Protein AF-A0A2V5PJY1-F1 (afdb_monomer_lite)

pLDDT: mean 72.83, std 14.77, range [37.12, 92.88]

Structure (mmCIF, N/CA/C/O backbone):
data_AF-A0A2V5PJY1-F1
#
_entry.id   AF-A0A2V5PJY1-F1
#
loop_
_atom_site.group_PDB
_atom_site.id
_atom_site.type_symbol
_atom_site.label_atom_id
_atom_site.label_alt_id
_atom_site.label_comp_id
_atom_site.label_asym_id
_atom_site.label_entity_id
_atom_site.label_seq_id
_atom_site.pdbx_PDB_ins_code
_atom_site.Cartn_x
_atom_site.Cartn_y
_atom_site.Cartn_z
_atom_site.occupancy
_atom_site.B_iso_or_equiv
_atom_site.auth_seq_id
_atom_site.auth_comp_id
_atom_site.auth_asym_id
_atom_site.auth_atom_id
_atom_site.pdbx_PDB_model_num
ATOM 1 N N . MET A 1 1 ? 48.247 26.926 -15.834 1.00 37.12 1 MET A N 1
ATOM 2 C CA . MET A 1 1 ? 47.591 26.635 -17.126 1.00 37.12 1 MET A CA 1
ATOM 3 C C . MET A 1 1 ? 48.607 25.922 -17.999 1.00 37.12 1 MET A C 1
ATOM 5 O O . MET A 1 1 ? 49.574 26.550 -18.402 1.00 37.12 1 MET A O 1
ATOM 9 N N . MET A 1 2 ? 48.457 24.608 -18.174 1.00 41.41 2 MET A N 1
ATOM 10 C CA . MET A 1 2 ? 49.294 23.797 -19.062 1.00 41.41 2 MET A CA 1
ATOM 11 C C . MET A 1 2 ? 48.543 23.651 -20.384 1.00 41.41 2 MET A C 1
ATOM 13 O O . MET A 1 2 ? 47.431 23.135 -20.383 1.00 41.41 2 MET A O 1
ATOM 17 N N . ALA A 1 3 ? 49.100 24.181 -21.470 1.00 47.19 3 ALA A N 1
ATOM 18 C CA . ALA A 1 3 ? 48.563 23.984 -22.809 1.00 47.19 3 ALA A CA 1
ATOM 19 C C . ALA A 1 3 ? 49.211 22.729 -23.405 1.00 47.19 3 ALA A C 1
ATOM 21 O O . ALA A 1 3 ? 50.433 22.659 -23.532 1.00 47.19 3 ALA A O 1
ATOM 22 N N . GLU A 1 4 ? 48.372 21.742 -23.710 1.00 50.09 4 GLU A N 1
ATOM 23 C CA . GLU A 1 4 ? 48.711 20.512 -24.420 1.00 50.09 4 GLU A CA 1
ATOM 24 C C . GLU A 1 4 ? 49.409 20.830 -25.749 1.00 50.09 4 GLU A C 1
ATOM 26 O O . GLU A 1 4 ? 48.887 21.560 -26.594 1.00 50.09 4 GLU A O 1
ATOM 31 N N . SER A 1 5 ? 50.604 20.272 -25.945 1.00 50.94 5 SER A N 1
ATOM 32 C CA . SER A 1 5 ? 51.287 20.292 -27.233 1.00 50.94 5 SER A CA 1
ATOM 33 C C . SER A 1 5 ? 50.578 19.328 -28.185 1.00 50.94 5 SER A C 1
ATOM 35 O O . SER A 1 5 ? 50.791 18.116 -28.127 1.00 50.94 5 SER A O 1
ATOM 37 N N . ASN A 1 6 ? 49.732 19.871 -29.058 1.00 51.38 6 ASN A N 1
ATOM 38 C CA . ASN A 1 6 ? 49.179 19.154 -30.202 1.00 51.38 6 ASN A CA 1
ATOM 39 C C . ASN A 1 6 ? 50.352 18.715 -31.095 1.00 51.38 6 ASN A C 1
ATOM 41 O O . ASN A 1 6 ? 50.986 19.548 -31.744 1.00 51.38 6 ASN A O 1
ATOM 45 N N . GLY A 1 7 ? 50.685 17.423 -31.065 1.00 54.78 7 GLY A N 1
ATOM 46 C CA . GLY A 1 7 ? 51.778 16.843 -31.838 1.00 54.78 7 GLY A CA 1
ATOM 47 C C . GLY A 1 7 ? 51.503 16.968 -33.331 1.00 54.78 7 GLY A C 1
ATOM 48 O O . GLY A 1 7 ? 50.764 16.172 -33.903 1.00 54.78 7 GLY A O 1
ATOM 49 N N . TYR A 1 8 ? 52.097 17.984 -33.948 1.00 50.41 8 TYR A N 1
ATOM 50 C CA . TYR A 1 8 ? 52.240 18.089 -35.391 1.00 50.41 8 TYR A CA 1
ATOM 51 C C . TYR A 1 8 ? 53.115 16.912 -35.836 1.00 50.41 8 TYR A C 1
ATOM 53 O O . TYR A 1 8 ? 54.319 16.902 -35.579 1.00 50.41 8 TYR A O 1
ATOM 61 N N . PHE A 1 9 ? 52.499 15.874 -36.405 1.00 55.81 9 PHE A N 1
ATOM 62 C CA . PHE A 1 9 ? 53.237 14.784 -37.033 1.00 55.81 9 PHE A CA 1
ATOM 63 C C . PHE A 1 9 ? 53.973 15.374 -38.234 1.00 55.81 9 PHE A C 1
ATOM 65 O O . PHE A 1 9 ? 53.369 15.728 -39.241 1.00 55.81 9 PHE A O 1
ATOM 72 N N . ASP A 1 10 ? 55.279 15.559 -38.075 1.00 56.44 10 ASP A N 1
ATOM 73 C CA . ASP A 1 10 ? 56.154 16.013 -39.141 1.00 56.44 10 ASP A CA 1
ATOM 74 C C . ASP A 1 10 ? 56.328 14.856 -40.136 1.00 56.44 10 ASP A C 1
ATOM 76 O O . ASP A 1 10 ? 57.104 13.919 -39.911 1.00 56.44 10 ASP A O 1
ATOM 80 N N . ASP A 1 11 ? 55.569 14.913 -41.233 1.00 58.62 11 ASP A N 1
ATOM 81 C CA . ASP A 1 11 ? 55.583 13.949 -42.345 1.00 58.62 11 ASP A CA 1
ATOM 82 C C . ASP A 1 11 ? 56.995 13.734 -42.936 1.00 58.62 11 ASP A C 1
ATOM 84 O O . ASP A 1 11 ? 57.240 12.768 -43.659 1.00 58.62 11 ASP A O 1
ATOM 88 N N . GLN A 1 12 ? 57.958 14.597 -42.590 1.00 55.97 12 GLN A N 1
ATOM 89 C CA . GLN A 1 12 ? 59.370 14.508 -42.969 1.00 55.97 12 GLN A CA 1
ATOM 90 C C . GLN A 1 12 ? 60.112 13.302 -42.369 1.00 55.97 12 GLN A C 1
ATOM 92 O O . GLN A 1 12 ? 61.204 12.968 -42.832 1.00 55.97 12 GLN A O 1
ATOM 97 N N . THR A 1 13 ? 59.544 12.625 -41.364 1.00 55.62 13 THR A N 1
ATOM 98 C CA . THR A 1 13 ? 60.190 11.483 -40.687 1.00 55.62 13 THR A CA 1
ATOM 99 C C . THR A 1 13 ? 59.693 10.107 -41.138 1.00 55.62 13 THR A C 1
ATOM 101 O O . THR A 1 13 ? 60.291 9.095 -40.765 1.00 55.62 13 THR A O 1
ATOM 104 N N . LEU A 1 14 ? 58.664 10.024 -41.993 1.00 60.03 14 LEU A N 1
ATOM 105 C CA . LEU A 1 14 ? 58.198 8.753 -42.561 1.00 60.03 14 LEU A CA 1
ATOM 106 C C . LEU A 1 14 ? 59.110 8.307 -43.718 1.00 60.03 14 LEU A C 1
ATOM 108 O O . LEU A 1 14 ? 58.739 8.314 -44.892 1.00 60.03 14 LEU A O 1
ATOM 112 N N . GLN A 1 15 ? 60.333 7.886 -43.393 1.00 68.69 15 GLN A N 1
ATOM 113 C CA . GLN A 1 15 ? 61.186 7.188 -44.352 1.00 68.69 15 GLN A CA 1
ATOM 114 C C . GLN A 1 15 ? 60.684 5.757 -44.542 1.00 68.69 15 GLN A C 1
ATOM 116 O O . GLN A 1 15 ? 60.811 4.901 -43.666 1.00 68.69 15 GLN A O 1
ATOM 121 N N . ALA A 1 16 ? 60.106 5.493 -45.714 1.00 71.31 16 ALA A N 1
ATOM 122 C CA . ALA A 1 16 ? 59.728 4.146 -46.108 1.00 71.31 16 ALA A CA 1
ATOM 123 C C . ALA A 1 16 ? 60.973 3.230 -46.134 1.00 71.31 16 ALA A C 1
ATOM 125 O O . ALA A 1 16 ? 62.032 3.650 -46.614 1.00 71.31 16 ALA A O 1
ATOM 126 N N . PRO A 1 17 ? 60.863 1.971 -45.669 1.00 82.06 17 PRO A N 1
ATOM 127 C CA . PRO A 1 17 ? 61.960 1.013 -45.713 1.00 82.06 17 PRO A CA 1
ATOM 128 C C . PRO A 1 17 ? 62.550 0.903 -47.128 1.00 82.06 17 PRO A C 1
ATOM 130 O O . PRO A 1 17 ? 61.789 0.828 -48.099 1.00 82.06 17 PRO A O 1
ATOM 133 N N . PRO A 1 18 ? 63.884 0.836 -47.285 1.00 78.19 18 PRO A N 1
ATOM 134 C CA . PRO A 1 18 ? 64.531 0.895 -48.597 1.00 78.19 18 PRO A CA 1
ATOM 135 C C . PRO A 1 18 ? 64.092 -0.240 -49.534 1.00 78.19 18 PRO A C 1
ATOM 137 O O . PRO A 1 18 ? 63.975 -0.028 -50.739 1.00 78.19 18 PRO A O 1
ATOM 140 N N . GLY A 1 19 ? 63.763 -1.419 -48.991 1.00 79.62 19 GLY A N 1
ATOM 141 C CA . GLY A 1 19 ? 63.202 -2.532 -49.765 1.00 79.62 19 GLY A CA 1
ATOM 142 C C . GLY A 1 19 ? 61.796 -2.254 -50.308 1.00 79.62 19 GLY A C 1
ATOM 143 O O . GLY A 1 19 ? 61.473 -2.679 -51.412 1.00 79.62 19 GLY A O 1
ATOM 144 N N . LEU A 1 20 ? 60.984 -1.485 -49.580 1.00 76.06 20 LEU A N 1
ATOM 145 C CA . LEU A 1 20 ? 59.638 -1.090 -49.999 1.00 76.06 20 LEU A CA 1
ATOM 146 C C . LEU A 1 20 ? 59.715 -0.023 -51.098 1.00 76.06 20 LEU A C 1
ATOM 148 O O . LEU A 1 20 ? 59.010 -0.110 -52.097 1.00 76.06 20 LEU A O 1
ATOM 152 N N . VAL A 1 21 ? 60.650 0.923 -50.972 1.00 81.50 21 VAL A N 1
ATOM 153 C CA . VAL A 1 21 ? 60.940 1.914 -52.020 1.00 81.50 21 VAL A CA 1
ATOM 154 C C . VAL A 1 21 ? 61.470 1.241 -53.288 1.00 81.50 21 VAL A C 1
ATOM 156 O O . VAL A 1 21 ? 61.041 1.585 -54.386 1.00 81.50 21 VAL A O 1
ATOM 159 N N . ALA A 1 22 ? 62.379 0.273 -53.156 1.00 81.81 22 ALA A N 1
ATOM 160 C CA . ALA A 1 22 ? 62.902 -0.486 -54.290 1.00 81.81 22 ALA A CA 1
ATOM 161 C C . ALA A 1 22 ? 61.808 -1.325 -54.969 1.00 81.81 22 ALA A C 1
ATOM 163 O O . ALA A 1 22 ? 61.708 -1.310 -56.192 1.00 81.81 22 ALA A O 1
ATOM 164 N N . ALA A 1 23 ? 60.950 -1.988 -54.187 1.00 76.75 23 ALA A N 1
ATOM 165 C CA . ALA A 1 23 ? 59.824 -2.759 -54.704 1.00 76.75 23 ALA A CA 1
ATOM 166 C C . ALA A 1 23 ? 58.785 -1.872 -55.405 1.00 76.75 23 ALA A C 1
ATOM 168 O O . ALA A 1 23 ? 58.352 -2.206 -56.502 1.00 76.75 23 ALA A O 1
ATOM 169 N N . LEU A 1 24 ? 58.439 -0.713 -54.830 1.00 78.06 24 LEU A N 1
ATOM 170 C CA . LEU A 1 24 ? 57.543 0.263 -55.461 1.00 78.06 24 LEU A CA 1
ATOM 171 C C . LEU A 1 24 ? 58.125 0.818 -56.766 1.00 78.06 24 LEU A C 1
ATOM 173 O O . LEU A 1 24 ? 57.393 0.987 -57.734 1.00 78.06 24 LEU A O 1
ATOM 177 N N . LYS A 1 25 ? 59.437 1.076 -56.814 1.00 78.50 25 LYS A N 1
ATOM 178 C CA . LYS A 1 25 ? 60.129 1.517 -58.037 1.00 78.50 25 LYS A CA 1
ATOM 179 C C . LYS A 1 25 ? 60.222 0.424 -59.102 1.00 78.50 25 LYS A C 1
ATOM 181 O O . LYS A 1 25 ? 60.322 0.748 -60.279 1.00 78.50 25 LYS A O 1
ATOM 186 N N . ALA A 1 26 ? 60.218 -0.842 -58.691 1.00 79.19 26 ALA A N 1
ATOM 187 C CA . ALA A 1 26 ? 60.247 -1.998 -59.581 1.00 79.19 26 ALA A CA 1
ATOM 188 C C . ALA A 1 26 ? 58.852 -2.410 -60.086 1.00 79.19 26 ALA A C 1
ATOM 190 O O . ALA A 1 26 ? 58.757 -3.310 -60.921 1.00 79.19 26 ALA A O 1
ATOM 191 N N . LEU A 1 27 ? 57.774 -1.781 -59.599 1.00 75.12 27 LEU A N 1
ATOM 192 C CA . LEU A 1 27 ? 56.434 -2.040 -60.114 1.00 75.12 27 LEU A CA 1
ATOM 193 C C . LEU A 1 27 ? 56.328 -1.546 -61.563 1.00 75.12 27 LEU A C 1
ATOM 195 O O . LEU A 1 27 ? 56.751 -0.428 -61.862 1.00 75.12 27 LEU A O 1
ATOM 199 N N . PRO A 1 28 ? 55.724 -2.338 -62.463 1.00 68.00 28 PRO A N 1
ATOM 200 C CA . PRO A 1 28 ? 55.392 -1.868 -63.795 1.00 68.00 28 PRO A CA 1
ATOM 201 C C . PRO A 1 28 ? 54.466 -0.650 -63.691 1.00 68.00 28 PRO A C 1
ATOM 203 O O . PRO A 1 28 ? 53.308 -0.771 -63.298 1.00 68.00 28 PRO A O 1
ATOM 206 N N . THR A 1 29 ? 54.959 0.527 -64.077 1.00 64.94 29 THR A N 1
ATOM 207 C CA . THR A 1 29 ? 54.168 1.763 -64.245 1.00 64.94 29 THR A CA 1
ATOM 208 C C . THR A 1 29 ? 53.296 1.693 -65.502 1.00 64.94 29 THR A C 1
ATOM 210 O O . THR A 1 29 ? 53.052 2.701 -66.166 1.00 64.94 29 THR A O 1
ATOM 213 N N . ASP A 1 30 ? 52.866 0.497 -65.891 1.00 73.69 30 ASP A N 1
ATOM 214 C CA . ASP A 1 30 ? 51.977 0.346 -67.023 1.00 73.69 30 ASP A CA 1
ATOM 215 C C . ASP A 1 30 ? 50.591 0.756 -66.537 1.00 73.69 30 ASP A C 1
ATOM 217 O O . ASP A 1 30 ? 49.988 0.113 -65.671 1.00 73.69 30 ASP A O 1
ATOM 221 N N . ARG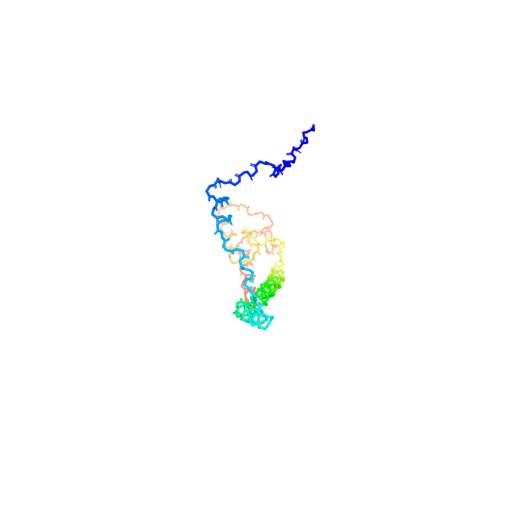 A 1 31 ? 50.123 1.917 -67.002 1.00 68.75 31 ARG A N 1
ATOM 222 C CA . ARG A 1 31 ? 48.791 2.407 -66.658 1.00 68.75 31 ARG A CA 1
ATOM 223 C C . ARG A 1 31 ? 47.801 1.509 -67.376 1.00 68.75 31 ARG A C 1
ATOM 225 O O . ARG A 1 31 ? 47.431 1.780 -68.514 1.00 68.75 31 ARG A O 1
ATOM 232 N N . VAL A 1 32 ? 47.397 0.434 -66.701 1.00 77.12 32 VAL A N 1
ATOM 233 C CA . VAL A 1 32 ? 46.349 -0.464 -67.175 1.00 77.12 32 VAL A CA 1
ATOM 234 C C . VAL A 1 32 ? 45.134 0.397 -67.486 1.00 77.12 32 VAL A C 1
ATOM 236 O O . VAL A 1 32 ? 44.546 1.016 -66.598 1.00 77.12 32 VAL A O 1
ATOM 239 N N . PHE A 1 33 ? 44.802 0.491 -68.770 1.00 82.00 33 PHE A N 1
ATOM 240 C CA . PHE A 1 33 ? 43.621 1.204 -69.211 1.00 82.00 33 PHE A CA 1
ATOM 241 C C . PHE A 1 33 ? 42.400 0.454 -68.686 1.00 82.00 33 PHE A C 1
ATOM 243 O O . PHE A 1 33 ? 42.119 -0.667 -69.112 1.00 82.00 33 PHE A O 1
ATOM 250 N N . ILE A 1 34 ? 41.691 1.068 -67.744 1.00 82.56 34 ILE A N 1
ATOM 251 C CA . ILE A 1 34 ? 40.421 0.561 -67.239 1.00 82.56 34 ILE A CA 1
ATOM 252 C C . ILE A 1 34 ? 39.320 1.243 -68.057 1.00 82.56 34 ILE A C 1
ATOM 254 O O . ILE A 1 34 ? 39.162 2.462 -67.956 1.00 82.56 34 ILE A O 1
ATOM 258 N N . PRO A 1 35 ? 38.557 0.502 -68.879 1.00 89.88 35 PRO A N 1
ATOM 259 C CA . PRO A 1 35 ? 37.426 1.072 -69.592 1.00 89.88 35 PRO A CA 1
ATOM 260 C C . PRO A 1 35 ? 36.387 1.613 -68.598 1.00 89.88 35 PRO A C 1
ATOM 262 O O . PRO A 1 35 ? 36.103 0.942 -67.601 1.00 89.88 35 PRO A O 1
ATOM 265 N N . PRO A 1 36 ? 35.740 2.758 -68.881 1.00 85.88 36 PRO A N 1
ATOM 266 C CA . PRO A 1 36 ? 34.736 3.343 -67.984 1.00 85.88 36 PRO A CA 1
ATOM 267 C C . PRO A 1 36 ? 33.556 2.393 -67.721 1.00 85.88 36 PRO A C 1
ATOM 269 O O . PRO A 1 36 ? 32.978 2.380 -66.639 1.00 85.88 36 PRO A O 1
ATOM 272 N N . THR A 1 37 ? 33.243 1.519 -68.681 1.00 91.00 37 THR A N 1
ATOM 273 C CA . THR A 1 37 ? 32.195 0.498 -68.553 1.00 91.00 37 THR A CA 1
ATOM 274 C C . THR A 1 37 ? 32.499 -0.549 -67.482 1.00 91.00 37 THR A C 1
ATOM 276 O O . THR A 1 37 ? 31.576 -1.059 -66.845 1.00 91.00 37 THR A O 1
ATOM 279 N N . LEU A 1 38 ? 33.779 -0.874 -67.270 1.00 89.00 38 LEU A N 1
ATOM 280 C CA . LEU A 1 38 ? 34.207 -1.819 -66.243 1.00 89.00 38 LEU A CA 1
ATOM 281 C C . LEU A 1 38 ? 34.073 -1.190 -64.853 1.00 89.00 38 LEU A C 1
ATOM 283 O O . LEU A 1 38 ? 33.563 -1.831 -63.937 1.00 89.00 38 LEU A O 1
ATOM 287 N N . ASP A 1 39 ? 34.468 0.074 -64.721 1.00 86.81 39 ASP A N 1
ATOM 288 C CA . ASP A 1 39 ? 34.374 0.822 -63.467 1.00 86.81 39 ASP A CA 1
ATOM 289 C C . ASP A 1 39 ? 32.913 0.962 -63.008 1.00 86.81 39 ASP A C 1
ATOM 291 O O . ASP A 1 39 ? 32.550 0.591 -61.890 1.00 86.81 39 ASP A O 1
ATOM 295 N N . GLU A 1 40 ? 32.014 1.338 -63.923 1.00 92.44 40 GLU A N 1
ATOM 296 C CA . GLU A 1 40 ? 30.576 1.367 -63.646 1.00 92.44 40 GLU A CA 1
ATOM 297 C C . GLU A 1 40 ? 30.007 -0.002 -63.247 1.00 92.44 40 GLU A C 1
ATOM 299 O O . GLU A 1 40 ? 29.087 -0.084 -62.422 1.00 92.44 40 GLU A O 1
ATOM 304 N N . ALA A 1 41 ? 30.506 -1.088 -63.846 1.00 92.88 41 ALA A N 1
ATOM 305 C CA . ALA A 1 41 ? 30.075 -2.440 -63.514 1.00 92.88 41 ALA A CA 1
ATOM 306 C C . ALA A 1 41 ? 30.509 -2.828 -62.093 1.00 92.88 41 ALA A C 1
ATOM 308 O O . ALA A 1 41 ? 29.706 -3.406 -61.350 1.00 92.88 41 ALA A O 1
ATOM 309 N N . VAL A 1 42 ? 31.729 -2.455 -61.693 1.00 92.12 42 VAL A N 1
ATOM 310 C CA . VAL A 1 42 ? 32.258 -2.654 -60.336 1.00 92.12 42 VAL A CA 1
ATOM 311 C C . VAL A 1 42 ? 31.460 -1.836 -59.325 1.00 92.12 42 VAL A C 1
ATOM 313 O O . VAL A 1 42 ? 30.990 -2.400 -58.335 1.00 92.12 42 VAL A O 1
ATOM 316 N N . LEU A 1 43 ? 31.204 -0.553 -59.598 1.00 92.19 43 LEU A N 1
ATOM 317 C CA . LEU A 1 43 ? 30.395 0.307 -58.728 1.00 92.19 43 LEU A CA 1
ATOM 318 C C . LEU A 1 43 ? 28.976 -0.247 -58.543 1.00 92.19 43 LEU A C 1
ATOM 320 O O . LEU A 1 43 ? 28.487 -0.366 -57.416 1.00 92.19 43 LEU A O 1
ATOM 324 N N . ARG A 1 44 ? 28.327 -0.685 -59.629 1.00 90.31 44 ARG A N 1
ATOM 325 C CA . ARG A 1 44 ? 26.997 -1.316 -59.568 1.00 90.31 44 ARG A CA 1
ATOM 326 C C . ARG A 1 44 ? 27.004 -2.648 -58.821 1.00 90.31 44 ARG A C 1
ATOM 328 O O . ARG A 1 44 ? 25.998 -3.001 -58.199 1.00 90.31 44 ARG A O 1
ATOM 335 N N . ALA A 1 45 ? 28.074 -3.432 -58.914 1.00 89.12 45 ALA A N 1
ATOM 336 C CA . ALA A 1 45 ? 28.211 -4.682 -58.168 1.00 89.12 45 ALA A CA 1
ATOM 337 C C . ALA A 1 45 ? 28.427 -4.416 -56.669 1.00 89.12 45 ALA A C 1
ATOM 339 O O . ALA A 1 45 ? 27.755 -5.027 -55.836 1.00 89.12 45 ALA A O 1
ATOM 340 N N . ALA A 1 46 ? 29.281 -3.447 -56.333 1.00 88.12 46 ALA A N 1
ATOM 341 C CA . ALA A 1 46 ? 29.539 -3.012 -54.965 1.00 88.12 46 ALA A CA 1
ATOM 342 C C . ALA A 1 46 ? 28.264 -2.472 -54.300 1.00 88.12 46 ALA A C 1
ATOM 344 O O . ALA A 1 46 ? 27.901 -2.908 -53.208 1.00 88.12 46 ALA A O 1
ATOM 345 N N . GLN A 1 47 ? 27.511 -1.611 -54.990 1.00 87.19 47 GLN A N 1
ATOM 346 C CA . GLN A 1 47 ? 26.263 -1.055 -54.466 1.00 87.19 47 GLN A CA 1
ATOM 347 C C . GLN A 1 47 ? 25.202 -2.139 -54.218 1.00 87.19 47 GLN A C 1
ATOM 349 O O . GLN A 1 47 ? 24.520 -2.121 -53.190 1.00 87.19 47 GLN A O 1
ATOM 354 N N . ARG A 1 48 ? 25.098 -3.139 -55.105 1.00 85.81 48 ARG A N 1
ATOM 355 C CA . ARG A 1 48 ? 24.230 -4.316 -54.907 1.00 85.81 48 ARG A CA 1
ATOM 356 C C . ARG A 1 48 ? 24.658 -5.175 -53.715 1.00 85.81 48 ARG A C 1
ATOM 358 O O . ARG A 1 48 ? 23.809 -5.753 -53.040 1.00 85.81 48 ARG A O 1
ATOM 365 N N . HIS A 1 49 ? 25.956 -5.264 -53.442 1.00 81.38 49 HIS A N 1
ATOM 366 C CA . HIS A 1 49 ? 26.465 -6.008 -52.293 1.00 81.38 49 HIS A CA 1
ATOM 367 C C . HIS A 1 49 ? 26.200 -5.274 -50.969 1.00 81.38 49 HIS A C 1
ATOM 369 O O . HIS A 1 49 ? 25.787 -5.891 -49.990 1.00 81.38 49 HIS A O 1
ATOM 375 N N . LEU A 1 50 ? 26.355 -3.947 -50.952 1.00 80.50 50 LEU A N 1
ATOM 376 C CA . LEU A 1 50 ? 26.100 -3.118 -49.770 1.00 80.50 50 LEU A CA 1
ATOM 377 C C . LEU A 1 50 ? 24.608 -3.034 -49.425 1.00 80.50 50 LEU A C 1
ATOM 379 O O . LEU A 1 50 ? 24.230 -3.133 -48.258 1.00 80.50 50 LEU A O 1
ATOM 383 N N . THR A 1 51 ? 23.742 -2.928 -50.433 1.00 73.94 51 THR A N 1
ATOM 384 C CA . THR A 1 51 ? 22.282 -2.878 -50.231 1.00 73.94 51 THR A CA 1
ATOM 385 C C . THR A 1 51 ? 21.709 -4.187 -49.687 1.00 73.94 51 THR A C 1
ATOM 387 O O . THR A 1 51 ? 20.779 -4.141 -48.888 1.00 73.94 51 THR A O 1
ATOM 390 N N . LYS A 1 52 ? 22.309 -5.349 -49.990 1.00 64.88 52 LYS A N 1
ATOM 391 C CA . LYS A 1 52 ? 21.924 -6.634 -49.368 1.00 64.88 52 LYS A CA 1
ATOM 392 C C . LYS A 1 52 ? 22.172 -6.693 -47.854 1.00 64.88 52 LYS A C 1
ATOM 394 O O . LYS A 1 52 ? 21.593 -7.550 -47.192 1.00 64.88 52 LYS A O 1
ATOM 399 N N . ARG A 1 53 ? 23.001 -5.801 -47.296 1.00 54.16 53 ARG A N 1
ATOM 400 C CA . ARG A 1 53 ? 23.325 -5.748 -45.858 1.00 54.16 53 ARG A CA 1
ATOM 401 C C . ARG A 1 53 ? 22.679 -4.569 -45.126 1.00 54.16 53 ARG A C 1
ATOM 403 O O . ARG A 1 53 ? 22.750 -4.505 -43.901 1.00 54.16 53 ARG A O 1
ATOM 410 N N . ALA A 1 54 ? 21.995 -3.680 -45.844 1.00 55.72 54 ALA A N 1
ATOM 411 C CA . ALA A 1 54 ? 21.154 -2.644 -45.256 1.00 55.72 54 ALA A CA 1
ATOM 412 C C . ALA A 1 54 ? 19.818 -3.255 -44.800 1.00 55.72 54 ALA A C 1
ATOM 414 O O . ALA A 1 54 ? 18.751 -2.980 -45.341 1.00 55.72 54 ALA A O 1
ATOM 415 N N . SER A 1 55 ? 19.874 -4.139 -43.804 1.00 58.44 55 SER A N 1
ATOM 416 C CA . SER A 1 55 ? 18.678 -4.576 -43.087 1.00 58.44 55 SER A CA 1
ATOM 417 C C . SER A 1 55 ? 17.975 -3.359 -42.462 1.00 58.44 55 SER A C 1
ATOM 419 O O . SER A 1 55 ? 18.668 -2.485 -41.929 1.00 58.44 55 SER A O 1
ATOM 421 N N . PRO A 1 56 ? 16.628 -3.297 -42.441 1.00 54.00 56 PRO A N 1
ATOM 422 C CA . PRO A 1 56 ? 15.848 -2.205 -41.850 1.00 54.00 56 PRO A CA 1
ATOM 423 C C . PRO A 1 56 ? 15.865 -2.258 -40.310 1.00 54.00 56 PRO A C 1
ATOM 425 O O . PRO A 1 56 ? 14.837 -2.137 -39.645 1.00 54.00 56 PRO A O 1
ATOM 428 N N . ALA A 1 57 ? 17.044 -2.443 -39.712 1.00 56.25 57 ALA A N 1
ATOM 429 C CA . ALA A 1 57 ? 17.227 -2.520 -38.267 1.00 56.25 57 ALA A CA 1
ATOM 430 C C . ALA A 1 57 ? 16.786 -1.220 -37.572 1.00 56.25 57 ALA A C 1
ATOM 432 O O . ALA A 1 57 ? 16.321 -1.248 -36.435 1.00 56.25 57 ALA A O 1
ATOM 433 N N . PHE A 1 58 ? 16.839 -0.085 -38.276 1.00 54.28 58 PHE A N 1
ATOM 434 C CA . PHE A 1 58 ? 16.475 1.217 -37.723 1.00 54.28 58 PHE A CA 1
ATOM 435 C C . PHE A 1 58 ? 14.982 1.346 -37.371 1.00 54.28 58 PHE A C 1
ATOM 437 O O . PHE A 1 58 ? 14.644 1.994 -36.381 1.00 54.28 58 PHE A O 1
ATOM 444 N N . ASN A 1 59 ? 14.081 0.676 -38.103 1.00 57.50 59 ASN A N 1
ATOM 445 C CA . ASN A 1 59 ? 12.647 0.707 -37.784 1.00 57.50 59 ASN A CA 1
ATOM 446 C C . ASN A 1 59 ? 12.262 -0.263 -36.660 1.00 57.50 59 ASN A C 1
ATOM 448 O O . ASN A 1 59 ? 11.328 0.013 -35.9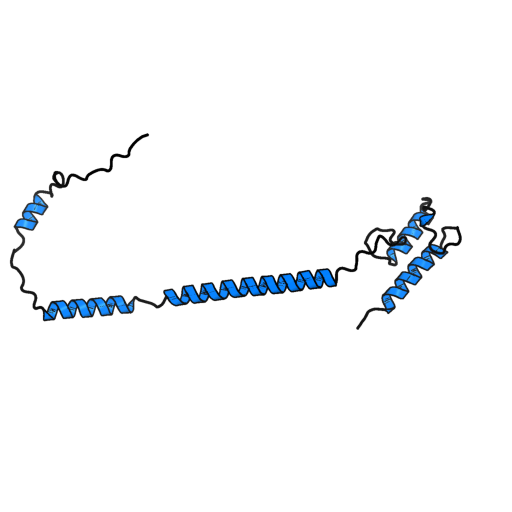10 1.00 57.50 59 ASN A O 1
ATOM 452 N N . TRP A 1 60 ? 12.993 -1.368 -36.487 1.00 56.44 60 TRP A N 1
ATOM 453 C CA . TRP A 1 60 ? 12.698 -2.342 -35.432 1.00 56.44 60 TRP A CA 1
ATOM 454 C C . TRP A 1 60 ? 13.097 -1.833 -34.041 1.00 56.44 60 TRP A C 1
ATOM 456 O O . TRP A 1 60 ? 12.366 -2.042 -33.072 1.00 56.44 60 TRP A O 1
ATOM 466 N N . PHE A 1 61 ? 14.197 -1.075 -33.946 1.00 58.34 61 PHE A N 1
ATOM 467 C CA . PHE A 1 61 ? 14.559 -0.371 -32.711 1.00 58.34 61 PHE A CA 1
ATOM 468 C C . PHE A 1 61 ? 13.545 0.722 -32.348 1.00 58.34 61 PHE A C 1
ATOM 470 O O . PHE A 1 61 ? 13.186 0.845 -31.180 1.00 58.34 61 PHE A O 1
ATOM 477 N N . ARG A 1 62 ? 13.009 1.460 -33.332 1.00 58.31 62 ARG A N 1
ATOM 478 C CA . ARG A 1 62 ? 11.962 2.472 -33.095 1.00 58.31 62 ARG A CA 1
ATOM 479 C C . ARG A 1 62 ? 10.617 1.859 -32.683 1.00 58.31 62 ARG A C 1
ATOM 481 O O . ARG A 1 62 ? 9.974 2.401 -31.788 1.00 58.31 62 ARG A O 1
ATOM 488 N N . LEU A 1 63 ? 10.229 0.708 -33.246 1.00 57.47 63 LEU A N 1
ATOM 489 C CA . LEU A 1 63 ? 9.030 -0.029 -32.811 1.00 57.47 63 LEU A CA 1
ATOM 490 C C . LEU A 1 63 ? 9.159 -0.566 -31.376 1.00 57.47 63 LEU A C 1
ATOM 492 O O . LEU A 1 63 ? 8.224 -0.446 -30.587 1.00 57.47 63 LEU A O 1
ATOM 496 N N . ARG A 1 64 ? 10.321 -1.131 -31.016 1.00 56.22 64 ARG A N 1
ATOM 497 C CA . ARG A 1 64 ? 10.586 -1.609 -29.646 1.00 56.22 64 ARG A CA 1
ATOM 498 C C . ARG A 1 64 ? 10.585 -0.471 -28.624 1.00 56.22 64 ARG A C 1
ATOM 500 O O . ARG A 1 64 ? 10.104 -0.663 -27.511 1.00 56.22 64 ARG A O 1
ATOM 507 N N . LEU A 1 65 ? 11.062 0.712 -29.013 1.00 58.09 65 LEU A N 1
ATOM 508 C CA . LEU A 1 65 ? 11.055 1.900 -28.159 1.00 58.09 65 LEU A CA 1
ATOM 509 C C . LEU A 1 65 ? 9.630 2.427 -27.897 1.00 58.09 65 LEU A C 1
ATOM 511 O O . LEU A 1 65 ? 9.334 2.846 -26.781 1.00 58.09 65 LEU A O 1
ATOM 515 N N . TRP A 1 66 ? 8.728 2.353 -28.883 1.00 54.62 66 TRP A N 1
ATOM 516 C CA . TRP A 1 66 ? 7.322 2.752 -28.712 1.00 54.62 66 TRP A CA 1
ATOM 517 C C . TRP A 1 66 ? 6.524 1.795 -27.814 1.00 54.62 66 TRP A C 1
ATOM 519 O O . TRP A 1 66 ? 5.767 2.256 -26.962 1.00 54.62 66 TRP A O 1
ATOM 529 N N . LEU A 1 67 ? 6.737 0.480 -27.934 1.00 55.16 67 LEU A N 1
ATOM 530 C CA . LEU A 1 67 ? 6.056 -0.513 -27.087 1.00 55.16 67 LEU A CA 1
ATOM 531 C C . LEU A 1 67 ? 6.455 -0.408 -25.603 1.00 55.16 67 LEU A C 1
ATOM 533 O O . LEU A 1 67 ? 5.622 -0.612 -24.720 1.00 55.16 67 LEU A O 1
ATOM 537 N N . ALA A 1 68 ? 7.712 -0.058 -25.313 1.00 56.34 68 ALA A N 1
ATOM 538 C CA . ALA A 1 68 ? 8.174 0.138 -23.939 1.00 56.34 68 ALA A CA 1
ATOM 539 C C . ALA A 1 68 ? 7.545 1.383 -23.283 1.00 56.34 68 ALA A C 1
ATOM 541 O O . ALA A 1 68 ? 7.172 1.345 -22.110 1.00 56.34 68 ALA A O 1
ATOM 542 N N . ALA A 1 69 ? 7.371 2.470 -24.043 1.00 55.69 69 ALA A N 1
ATOM 543 C CA . ALA A 1 69 ? 6.767 3.702 -23.540 1.00 55.69 69 ALA A CA 1
ATOM 544 C C . ALA A 1 69 ? 5.267 3.539 -23.230 1.00 55.69 69 ALA A C 1
ATOM 546 O O . ALA A 1 69 ? 4.793 4.034 -22.208 1.00 55.69 69 ALA A O 1
ATOM 547 N N . THR A 1 70 ? 4.519 2.797 -24.057 1.00 56.50 70 THR A N 1
ATOM 548 C CA . THR A 1 70 ? 3.083 2.557 -23.828 1.00 56.50 70 THR A CA 1
ATOM 549 C C . THR A 1 70 ? 2.829 1.667 -22.616 1.00 56.50 70 THR A C 1
ATOM 551 O O . THR A 1 70 ? 1.900 1.926 -21.856 1.00 56.50 70 THR A O 1
ATOM 554 N N . ALA A 1 71 ? 3.668 0.649 -22.390 1.00 61.72 71 ALA A N 1
ATOM 555 C CA . ALA A 1 71 ? 3.533 -0.230 -21.231 1.00 61.72 71 ALA A CA 1
ATOM 556 C C . ALA A 1 71 ? 3.717 0.538 -19.914 1.00 61.72 71 ALA A C 1
ATOM 558 O O . ALA A 1 71 ? 2.937 0.355 -18.985 1.00 61.72 71 ALA A O 1
ATOM 559 N N . LEU A 1 72 ? 4.690 1.452 -19.855 1.00 65.38 72 LEU A N 1
ATOM 560 C CA . LEU A 1 72 ? 4.959 2.237 -18.651 1.00 65.38 72 LEU A CA 1
ATOM 561 C C . LEU A 1 72 ? 3.796 3.188 -18.332 1.00 65.38 72 LEU A C 1
ATOM 563 O O . LEU A 1 72 ? 3.351 3.233 -17.190 1.00 65.38 72 LEU A O 1
ATOM 567 N N . VAL A 1 73 ? 3.236 3.875 -19.335 1.00 72.69 73 VAL A N 1
ATOM 568 C CA . VAL A 1 73 ? 2.070 4.758 -19.144 1.00 72.69 73 VAL A CA 1
ATOM 569 C C . VAL A 1 73 ? 0.833 3.970 -18.701 1.00 72.69 73 VAL A C 1
ATOM 571 O O . VAL A 1 73 ? 0.161 4.384 -17.761 1.00 72.69 73 VAL A O 1
ATOM 574 N N . VAL A 1 74 ? 0.552 2.814 -19.312 1.00 75.25 74 VAL A N 1
ATOM 575 C CA . VAL A 1 74 ? -0.583 1.960 -18.915 1.00 75.25 74 VAL A CA 1
ATOM 576 C C . VAL A 1 74 ? -0.390 1.398 -17.505 1.00 75.25 74 VAL A C 1
ATOM 578 O O . VAL A 1 74 ? -1.327 1.425 -16.712 1.00 75.25 74 VAL A O 1
ATOM 581 N N . SER A 1 75 ? 0.816 0.949 -17.145 1.00 75.25 75 SER A N 1
ATOM 582 C CA . SER A 1 75 ? 1.118 0.498 -15.782 1.00 75.25 75 SER A CA 1
ATOM 583 C C . SER A 1 75 ? 0.991 1.620 -14.753 1.00 75.25 75 SER A C 1
ATOM 585 O O . SER A 1 75 ? 0.517 1.368 -13.651 1.00 75.25 75 SER A O 1
ATOM 587 N N . LEU A 1 76 ? 1.372 2.853 -15.094 1.00 81.62 76 LEU A N 1
ATOM 588 C CA . LEU A 1 76 ? 1.279 4.002 -14.192 1.00 81.62 76 LEU A CA 1
ATOM 589 C C . LEU A 1 76 ? -0.175 4.465 -14.020 1.00 81.62 76 LEU A C 1
ATOM 591 O O . LEU A 1 76 ? -0.574 4.797 -12.908 1.00 81.62 76 LEU A O 1
ATOM 595 N N . LEU A 1 77 ? -0.986 4.400 -15.082 1.00 80.31 77 LEU A N 1
ATOM 596 C CA . LEU A 1 77 ? -2.432 4.628 -15.012 1.00 80.31 77 LEU A CA 1
ATOM 597 C C . LEU A 1 77 ? -3.141 3.538 -14.202 1.00 80.31 77 LEU A C 1
ATOM 599 O O . LEU A 1 77 ? -3.921 3.870 -13.321 1.00 80.31 77 LEU A O 1
ATOM 603 N N . LEU A 1 78 ? -2.818 2.258 -14.414 1.00 76.06 78 LEU A N 1
ATOM 604 C CA . LEU A 1 78 ? -3.353 1.157 -13.606 1.00 76.06 78 LEU A CA 1
ATOM 605 C C . LEU A 1 78 ? -2.925 1.265 -12.139 1.00 76.06 78 LEU A C 1
ATOM 607 O O . LEU A 1 78 ? -3.739 1.052 -11.248 1.00 76.06 78 LEU A O 1
ATOM 611 N N . ALA A 1 79 ? -1.674 1.634 -11.863 1.00 76.44 79 ALA A N 1
ATOM 612 C CA . ALA A 1 79 ? -1.212 1.875 -10.501 1.00 76.44 79 ALA A CA 1
ATOM 613 C C . ALA A 1 79 ? -1.933 3.074 -9.868 1.00 76.44 79 ALA A C 1
ATOM 615 O O . ALA A 1 79 ? -2.330 2.997 -8.710 1.00 76.44 79 ALA A O 1
ATOM 616 N N . ALA A 1 80 ? -2.159 4.156 -10.618 1.00 76.50 80 ALA A N 1
ATOM 617 C CA . ALA A 1 80 ? -2.941 5.297 -10.155 1.00 76.50 80 ALA A CA 1
ATOM 618 C C . ALA A 1 80 ? -4.411 4.922 -9.910 1.00 76.50 80 ALA A C 1
ATOM 620 O O . ALA A 1 80 ? -4.983 5.347 -8.913 1.00 76.50 80 ALA A O 1
ATOM 621 N N . GLU A 1 81 ? -5.013 4.083 -10.751 1.00 71.94 81 GLU A N 1
ATOM 622 C CA . GLU A 1 81 ? -6.362 3.538 -10.564 1.00 71.94 81 GLU A CA 1
ATOM 623 C C . GLU A 1 81 ? -6.427 2.664 -9.305 1.00 71.94 81 GLU A C 1
ATOM 625 O O . GLU A 1 81 ? -7.288 2.860 -8.456 1.00 71.94 81 GLU A O 1
ATOM 630 N N . VAL A 1 82 ? -5.463 1.760 -9.107 1.00 76.75 82 VAL A N 1
ATOM 631 C CA . VAL A 1 82 ? -5.387 0.907 -7.912 1.00 76.75 82 VAL A CA 1
ATOM 632 C C . VAL A 1 82 ? -5.157 1.744 -6.657 1.00 76.75 82 VAL A C 1
ATOM 634 O O . VAL A 1 82 ? -5.806 1.501 -5.644 1.00 76.75 82 VAL A O 1
ATOM 637 N N . VAL A 1 83 ? -4.287 2.753 -6.703 1.00 73.00 83 VAL A N 1
ATOM 638 C CA . VAL A 1 83 ? -4.033 3.657 -5.575 1.00 73.00 83 VAL A CA 1
ATOM 639 C C . VAL A 1 83 ? -5.256 4.520 -5.289 1.00 73.00 83 VAL A C 1
ATOM 641 O O . VAL A 1 83 ? -5.671 4.611 -4.140 1.00 73.00 83 VAL A O 1
ATOM 644 N N . THR A 1 84 ? -5.884 5.119 -6.299 1.00 70.75 84 THR A N 1
ATOM 645 C CA . THR A 1 84 ? -7.085 5.946 -6.105 1.00 70.75 84 THR A CA 1
ATOM 646 C C . THR A 1 84 ? -8.274 5.110 -5.649 1.00 70.75 84 THR A C 1
ATOM 648 O O . THR A 1 84 ? -8.997 5.550 -4.760 1.00 70.75 84 THR A O 1
ATOM 651 N N . ASN A 1 85 ? -8.446 3.888 -6.155 1.00 68.88 85 ASN A N 1
ATOM 652 C CA . ASN A 1 85 ? -9.462 2.956 -5.678 1.00 68.88 85 ASN A CA 1
ATOM 653 C C . ASN A 1 85 ? -9.161 2.487 -4.249 1.00 68.88 85 ASN A C 1
ATOM 655 O O . ASN A 1 85 ? -10.050 2.475 -3.407 1.00 68.88 85 ASN A O 1
ATOM 659 N N . SER A 1 86 ? -7.895 2.216 -3.924 1.00 63.56 86 SER A N 1
ATOM 660 C CA . SER A 1 86 ? -7.469 1.893 -2.557 1.00 63.56 86 SER A CA 1
ATOM 661 C C . SER A 1 86 ? -7.651 3.068 -1.603 1.00 63.56 86 SER A C 1
ATOM 663 O O . SER A 1 86 ? -7.927 2.840 -0.438 1.00 63.56 86 SER A O 1
ATOM 665 N N . LEU A 1 87 ? -7.527 4.316 -2.068 1.00 60.34 87 LEU A N 1
ATOM 666 C CA . LEU A 1 87 ? -7.809 5.525 -1.287 1.00 60.34 87 LEU A CA 1
ATOM 667 C C . LEU A 1 87 ? -9.316 5.776 -1.133 1.00 60.34 87 LEU A C 1
ATOM 669 O O . LEU A 1 87 ? -9.741 6.231 -0.077 1.00 60.34 87 LEU A O 1
ATOM 673 N N . ARG A 1 88 ? -10.130 5.451 -2.145 1.00 66.00 88 ARG A N 1
ATOM 674 C CA . ARG A 1 88 ? -11.605 5.489 -2.081 1.00 66.00 88 ARG A CA 1
ATOM 675 C C . ARG A 1 88 ? -12.173 4.378 -1.196 1.00 66.00 88 ARG A C 1
ATOM 677 O O . ARG A 1 88 ? -13.204 4.570 -0.562 1.00 66.00 88 ARG A O 1
ATOM 684 N N . HIS A 1 89 ? -11.483 3.243 -1.138 1.00 52.88 89 HIS A N 1
ATOM 685 C CA . HIS A 1 89 ? -11.757 2.115 -0.254 1.00 52.88 89 HIS A CA 1
ATOM 686 C C . HIS A 1 89 ? -10.866 2.098 0.984 1.00 52.88 89 HIS A C 1
ATOM 688 O O . HIS A 1 89 ? -10.894 1.113 1.720 1.00 52.88 89 HIS A O 1
ATOM 694 N N . ARG A 1 90 ? -10.114 3.174 1.272 1.00 48.16 90 ARG A N 1
ATOM 695 C CA . ARG A 1 90 ? -9.615 3.351 2.631 1.00 48.16 90 ARG A CA 1
ATOM 696 C C . ARG A 1 90 ? -10.880 3.503 3.458 1.00 48.16 90 ARG A C 1
ATOM 698 O O . ARG A 1 90 ? -11.586 4.494 3.242 1.00 48.16 90 ARG A O 1
ATOM 705 N N . PRO A 1 91 ? -11.212 2.552 4.355 1.00 54.62 91 PRO A N 1
ATOM 706 C CA . PRO A 1 91 ? -12.224 2.842 5.347 1.00 54.62 91 PRO A CA 1
ATOM 707 C C . PRO A 1 91 ? -11.770 4.152 5.973 1.00 54.62 91 PRO A C 1
ATOM 709 O O . PRO A 1 91 ? -10.611 4.277 6.380 1.00 54.62 91 PRO A O 1
ATOM 712 N N . ARG A 1 92 ? -12.630 5.171 5.880 1.00 51.47 92 ARG A N 1
ATOM 713 C CA . ARG A 1 92 ? -12.442 6.459 6.538 1.00 51.47 92 ARG A CA 1
ATOM 714 C C . ARG A 1 92 ? -11.928 6.113 7.922 1.00 51.47 92 ARG A C 1
ATOM 716 O O . ARG A 1 92 ? -12.678 5.454 8.633 1.00 51.47 92 ARG A O 1
ATOM 723 N N . ALA A 1 93 ? -10.661 6.430 8.217 1.00 51.50 93 ALA A N 1
ATOM 724 C CA . ALA A 1 93 ? -10.060 6.083 9.496 1.00 51.50 93 ALA A CA 1
ATOM 725 C C . ALA A 1 93 ? -11.072 6.530 10.550 1.00 51.50 93 ALA A C 1
ATOM 727 O O . ALA A 1 93 ? -11.362 7.736 10.602 1.00 51.50 93 ALA A O 1
ATOM 728 N N . PRO A 1 94 ? -11.735 5.599 11.260 1.00 48.56 94 PRO A N 1
ATOM 729 C CA . PRO A 1 94 ? -12.610 6.029 12.315 1.00 48.56 94 PRO A CA 1
ATOM 730 C C . PRO A 1 94 ? -11.656 6.714 13.281 1.00 48.56 94 PRO A C 1
ATOM 732 O O . PRO A 1 94 ? -10.626 6.156 13.657 1.00 48.56 94 PRO A O 1
ATOM 735 N N . ALA A 1 95 ? -11.932 7.982 13.585 1.00 52.69 95 ALA A N 1
ATOM 736 C CA . ALA A 1 95 ? -11.414 8.568 14.806 1.00 52.69 95 ALA A CA 1
ATOM 737 C C . ALA A 1 95 ? -11.657 7.507 15.874 1.00 52.69 95 ALA A C 1
ATOM 739 O O . ALA A 1 95 ? -12.824 7.134 16.002 1.00 52.69 95 ALA A O 1
ATOM 740 N N . PHE A 1 96 ? -10.576 6.957 16.452 1.00 58.41 96 PHE A N 1
ATOM 741 C CA . PHE A 1 96 ? -10.583 5.804 17.355 1.00 58.41 96 PHE A CA 1
ATOM 742 C C . PHE A 1 96 ? -11.931 5.729 18.045 1.00 58.41 96 PHE A C 1
ATOM 744 O O . PHE A 1 96 ? -12.261 6.608 18.850 1.00 58.41 96 PHE A O 1
ATOM 751 N N . ALA A 1 97 ? -12.768 4.796 17.584 1.00 67.56 97 ALA A N 1
ATOM 752 C CA . ALA A 1 97 ? -14.075 4.646 18.185 1.00 67.56 97 ALA A CA 1
ATOM 753 C C . ALA A 1 97 ? -13.794 4.399 19.665 1.00 67.56 97 ALA A C 1
ATOM 755 O O . ALA A 1 97 ? -12.842 3.699 20.004 1.00 67.56 97 ALA A O 1
ATOM 756 N N . ARG A 1 98 ? -14.550 5.033 20.557 1.00 74.94 98 ARG A N 1
ATOM 757 C CA . ARG A 1 98 ? -14.328 4.907 22.006 1.00 74.94 98 ARG A CA 1
ATOM 758 C C . ARG A 1 98 ? -14.334 3.431 22.449 1.00 74.94 98 ARG A C 1
ATOM 760 O O . ARG A 1 98 ? -13.782 3.096 23.488 1.00 74.94 98 ARG A O 1
ATOM 767 N N . GLU A 1 99 ? -14.953 2.585 21.633 1.00 81.12 99 GLU A N 1
ATOM 768 C CA . GLU A 1 99 ? -15.091 1.141 21.744 1.00 81.12 99 GLU A CA 1
ATOM 769 C C . GLU A 1 99 ? -13.937 0.310 21.133 1.00 81.12 99 GLU A C 1
ATOM 771 O O . GLU A 1 99 ? -13.893 -0.885 21.403 1.00 81.12 99 GLU A O 1
ATOM 776 N N . ASP A 1 100 ? -13.037 0.895 20.329 1.00 85.62 100 ASP A N 1
ATOM 777 C CA . ASP A 1 100 ? -11.846 0.234 19.755 1.00 85.62 100 ASP A CA 1
ATOM 778 C C . ASP A 1 100 ? -10.748 0.144 20.828 1.00 85.62 100 ASP A C 1
ATOM 780 O O . ASP A 1 100 ? -9.930 1.053 21.028 1.00 85.62 100 ASP A O 1
ATOM 784 N N . LEU A 1 101 ? -10.800 -0.955 21.575 1.00 86.19 101 LEU A N 1
ATOM 785 C CA . LEU A 1 101 ? -9.979 -1.221 22.749 1.00 86.19 101 LEU A CA 1
ATOM 786 C C . LEU A 1 101 ? -8.604 -1.772 22.383 1.00 86.19 101 LEU A C 1
ATOM 788 O O . LEU A 1 101 ? -7.657 -1.611 23.157 1.00 86.19 101 LEU A O 1
ATOM 792 N N . ASN A 1 102 ? -8.496 -2.453 21.242 1.00 85.38 102 ASN A N 1
ATOM 793 C CA . ASN A 1 102 ? -7.244 -3.044 20.778 1.00 85.38 102 ASN A CA 1
ATOM 794 C C . ASN A 1 102 ? -6.460 -2.127 19.807 1.00 85.38 102 ASN A C 1
ATOM 796 O O . ASN A 1 102 ? -5.310 -2.435 19.485 1.00 85.38 102 ASN A O 1
ATOM 800 N N . HIS A 1 103 ? -7.046 -0.992 19.411 1.00 83.00 103 HIS A N 1
ATOM 801 C CA . HIS A 1 103 ? -6.503 0.021 18.504 1.00 83.00 103 HIS A CA 1
ATOM 802 C C . HIS A 1 103 ? -6.169 -0.500 17.101 1.00 83.00 103 HIS A C 1
ATOM 804 O O . HIS A 1 103 ? -5.225 -0.022 16.461 1.00 83.00 103 HIS A O 1
ATOM 810 N N . ASP A 1 104 ? -6.936 -1.469 16.605 1.00 80.94 104 ASP A N 1
ATOM 811 C CA . ASP A 1 104 ? -6.780 -2.011 15.253 1.00 80.94 104 ASP A CA 1
ATOM 812 C C . ASP A 1 104 ? -7.578 -1.235 14.185 1.00 80.94 104 ASP A C 1
ATOM 814 O O . ASP A 1 104 ? -7.464 -1.508 12.981 1.00 80.94 104 ASP A O 1
ATOM 818 N N . GLY A 1 105 ? -8.329 -0.211 14.608 1.00 81.19 105 GLY A N 1
ATOM 819 C CA . GLY A 1 105 ? -9.128 0.652 13.745 1.00 81.19 105 GLY A CA 1
ATOM 820 C C . GLY A 1 105 ? -10.480 0.054 13.360 1.00 81.19 105 GLY A C 1
ATOM 821 O O . GLY A 1 105 ? -11.137 0.570 12.445 1.00 81.19 105 GLY A O 1
ATOM 822 N N . ARG A 1 106 ? -10.901 -1.033 14.009 1.00 82.62 106 ARG A N 1
ATOM 823 C CA . ARG A 1 106 ? -12.208 -1.676 13.861 1.00 82.62 106 ARG A CA 1
ATOM 824 C C . ARG A 1 106 ? -12.844 -1.820 15.245 1.00 82.62 106 ARG A C 1
ATOM 826 O O . ARG A 1 106 ? -12.195 -1.661 16.261 1.00 82.62 106 ARG A O 1
ATOM 833 N N . VAL A 1 107 ? -14.160 -2.025 15.258 1.00 85.19 107 VAL A N 1
ATOM 834 C CA . VAL A 1 107 ? -14.896 -2.375 16.478 1.00 85.19 107 VAL A CA 1
ATOM 835 C C . VAL A 1 107 ? -15.539 -3.727 16.227 1.00 85.19 107 VAL A C 1
ATOM 837 O O . VAL A 1 107 ? -16.509 -3.815 15.464 1.00 85.19 107 VAL A O 1
ATOM 840 N N . ASP A 1 108 ? -14.976 -4.781 16.806 1.00 88.50 108 ASP A N 1
ATOM 841 C CA . ASP A 1 108 ? -15.439 -6.153 16.624 1.00 88.50 108 ASP A CA 1
ATOM 842 C C . ASP A 1 108 ? -15.525 -6.950 17.944 1.00 88.50 108 ASP A C 1
ATOM 844 O O . ASP A 1 108 ? -15.585 -6.401 19.045 1.00 88.50 108 ASP A O 1
ATOM 848 N N . ILE A 1 109 ? -15.661 -8.277 17.847 1.00 89.12 109 ILE A N 1
ATOM 849 C CA . ILE A 1 109 ? -15.797 -9.143 19.026 1.00 89.12 109 ILE A CA 1
ATOM 850 C C . ILE A 1 109 ? -14.503 -9.222 19.856 1.00 89.12 109 ILE A C 1
ATOM 852 O O . ILE A 1 109 ? -14.550 -9.567 21.039 1.00 89.12 109 ILE A O 1
ATOM 856 N N . LEU A 1 110 ? -13.352 -8.906 19.261 1.00 91.31 110 LEU A N 1
ATOM 857 C CA . LEU A 1 110 ? -12.059 -8.881 19.936 1.00 91.31 110 LEU A CA 1
ATOM 858 C C . LEU A 1 110 ? -11.971 -7.705 20.910 1.00 91.31 110 LEU A C 1
ATOM 860 O O . LEU A 1 110 ? -11.382 -7.868 21.978 1.00 91.31 110 LEU A O 1
ATOM 864 N N . ASP A 1 111 ? -12.625 -6.581 20.615 1.00 89.44 111 ASP A N 1
ATOM 865 C CA . ASP A 1 111 ? -12.747 -5.462 21.555 1.00 89.44 111 ASP A CA 1
ATOM 866 C C . ASP A 1 111 ? -13.593 -5.838 22.771 1.00 89.44 111 ASP A C 1
ATOM 868 O O . ASP A 1 111 ? -13.201 -5.600 23.915 1.00 89.44 111 ASP A O 1
ATOM 872 N N . ALA A 1 112 ? -14.716 -6.530 22.552 1.00 90.56 112 ALA A N 1
ATOM 873 C CA . ALA A 1 112 ? -15.532 -7.055 23.647 1.00 90.56 112 ALA A CA 1
ATOM 874 C C . ALA A 1 112 ? -14.718 -8.022 24.531 1.00 90.56 112 ALA A C 1
ATOM 876 O O . ALA A 1 112 ? -14.787 -7.976 25.762 1.00 90.56 112 ALA A O 1
ATOM 877 N N . PHE A 1 113 ? -13.890 -8.871 23.915 1.00 91.12 113 PHE A N 1
ATOM 878 C CA . PHE A 1 113 ? -12.991 -9.762 24.643 1.00 91.12 113 PHE A CA 1
ATOM 879 C C . PHE A 1 113 ? -11.895 -9.005 25.410 1.00 91.12 113 PHE A C 1
ATOM 881 O O . PHE A 1 113 ? -11.562 -9.387 26.535 1.00 91.12 113 PHE A O 1
ATOM 888 N N . ALA A 1 114 ? -11.350 -7.926 24.843 1.00 90.25 114 ALA A N 1
ATOM 889 C CA . ALA A 1 114 ? -10.378 -7.074 25.520 1.00 90.25 114 ALA A CA 1
ATOM 890 C C . ALA A 1 114 ? -10.975 -6.450 26.793 1.00 90.25 114 ALA A C 1
ATOM 892 O O . ALA A 1 114 ? -10.349 -6.534 27.855 1.00 90.25 114 ALA A O 1
ATOM 893 N N . LEU A 1 115 ? -12.214 -5.945 26.724 1.00 88.94 115 LEU A N 1
ATOM 894 C CA . LEU A 1 115 ? -12.931 -5.410 27.887 1.00 88.94 115 LEU A CA 1
ATOM 895 C C . LEU A 1 115 ? -13.169 -6.486 28.955 1.00 88.94 115 LEU A C 1
ATOM 897 O O . LEU A 1 115 ? -12.884 -6.275 30.134 1.00 88.94 115 LEU A O 1
ATOM 901 N N . ALA A 1 116 ? -13.618 -7.675 28.538 1.00 89.81 116 ALA A N 1
ATOM 902 C CA . ALA A 1 116 ? -13.828 -8.815 29.429 1.00 89.81 116 ALA A CA 1
ATOM 903 C C . ALA A 1 116 ? -12.538 -9.217 30.161 1.00 89.81 116 ALA A C 1
ATOM 905 O O . ALA A 1 116 ? -12.534 -9.488 31.365 1.00 89.81 116 ALA A O 1
ATOM 9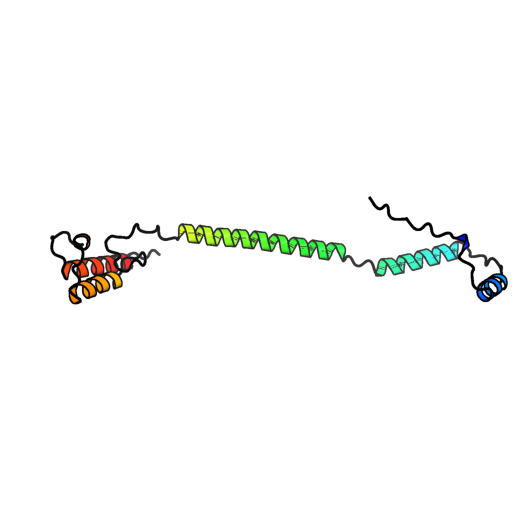06 N N . ARG A 1 117 ? -11.415 -9.241 29.432 1.00 89.88 117 ARG A N 1
ATOM 907 C CA . ARG A 1 117 ? -10.101 -9.556 29.992 1.00 89.88 117 ARG A CA 1
ATOM 908 C C . ARG A 1 117 ? -9.658 -8.499 31.000 1.00 89.88 117 ARG A C 1
ATOM 910 O O . ARG A 1 117 ? -9.118 -8.877 32.036 1.00 89.88 117 ARG A O 1
ATOM 917 N N . GLN A 1 118 ? -9.893 -7.220 30.714 1.00 86.94 118 GLN A N 1
ATOM 918 C CA . GLN A 1 118 ? -9.528 -6.104 31.586 1.00 86.94 118 GLN A CA 1
ATOM 919 C C . GLN A 1 118 ? -10.329 -6.111 32.897 1.00 86.94 118 GLN A C 1
ATOM 921 O O . GLN A 1 118 ? -9.741 -5.996 33.977 1.00 86.94 118 GLN A O 1
ATOM 926 N N . LEU A 1 119 ? -11.642 -6.358 32.809 1.00 87.12 119 LEU A N 1
ATOM 927 C CA . LEU A 1 119 ? -12.523 -6.557 33.965 1.00 87.12 119 LEU A CA 1
ATOM 928 C C . LEU A 1 119 ? -12.055 -7.740 34.823 1.00 87.12 119 LEU A C 1
ATOM 930 O O . LEU A 1 119 ? -11.937 -7.626 36.042 1.00 87.12 119 LEU A O 1
ATOM 934 N N . LYS A 1 120 ? -11.696 -8.861 34.186 1.00 87.06 120 LYS A N 1
ATOM 935 C CA . LYS A 1 120 ? -11.202 -10.054 34.886 1.00 87.06 120 LYS A CA 1
ATOM 936 C C . LYS A 1 120 ? -9.818 -9.867 35.506 1.00 87.06 120 LYS A C 1
ATOM 938 O O . LYS A 1 120 ? -9.535 -10.465 36.541 1.00 87.06 120 LYS A O 1
ATOM 943 N N . SER A 1 121 ? -8.943 -9.070 34.893 1.00 84.81 121 SER A N 1
ATOM 944 C CA . SER A 1 121 ? -7.609 -8.796 35.435 1.00 84.81 121 SER A CA 1
ATOM 945 C C . SER A 1 121 ? -7.615 -7.758 36.561 1.00 84.81 121 SER 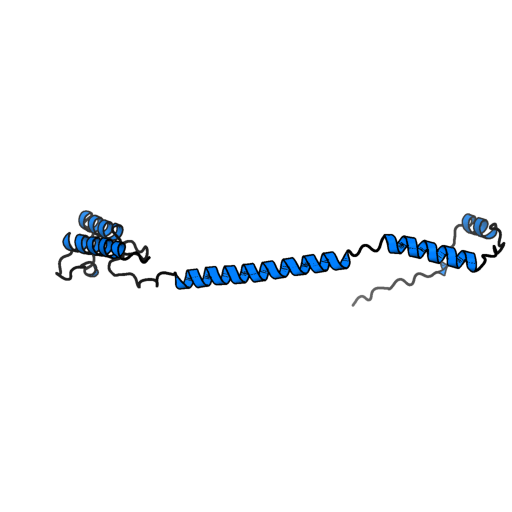A C 1
ATOM 947 O O . SER A 1 121 ? -6.547 -7.441 37.077 1.00 84.81 121 SER A O 1
ATOM 949 N N . GLY A 1 122 ? -8.781 -7.210 36.930 1.00 73.56 122 GLY A N 1
ATOM 950 C CA . GLY A 1 122 ? -8.908 -6.188 37.975 1.00 73.56 122 GLY A CA 1
ATOM 951 C C . GLY A 1 122 ? -8.265 -4.849 37.606 1.00 73.56 122 GLY A C 1
ATOM 952 O O . GLY A 1 122 ? -8.055 -4.002 38.471 1.00 73.56 122 GLY A O 1
ATOM 953 N N . ALA A 1 123 ? -7.926 -4.655 36.330 1.00 73.69 123 ALA A N 1
ATOM 954 C CA . ALA A 1 123 ? -7.417 -3.387 35.842 1.00 73.69 123 ALA A CA 1
ATOM 955 C C . ALA A 1 123 ? -8.616 -2.454 35.715 1.00 73.69 123 ALA A C 1
ATOM 957 O O . ALA A 1 123 ? -9.484 -2.715 34.891 1.00 73.69 123 ALA A O 1
ATOM 958 N N . ALA A 1 124 ? -8.678 -1.405 36.539 1.00 66.25 124 ALA A N 1
ATOM 959 C CA . ALA A 1 124 ? -9.789 -0.461 36.530 1.00 66.25 124 ALA A CA 1
ATOM 960 C C . ALA A 1 124 ? -9.954 0.131 35.117 1.00 66.25 124 ALA A C 1
ATOM 962 O O . ALA A 1 124 ? -9.076 0.877 34.666 1.00 66.25 124 ALA A O 1
ATOM 963 N N . PRO A 1 125 ? -11.026 -0.220 34.387 1.00 70.06 125 PRO A N 1
ATOM 964 C CA . PRO A 1 125 ? -11.291 0.402 33.106 1.00 70.06 125 PRO A CA 1
ATOM 965 C C . PRO A 1 125 ? -11.609 1.881 33.359 1.00 70.06 125 PRO A C 1
ATOM 967 O O . PRO A 1 125 ? -12.273 2.234 34.334 1.00 70.06 125 PRO A O 1
ATOM 970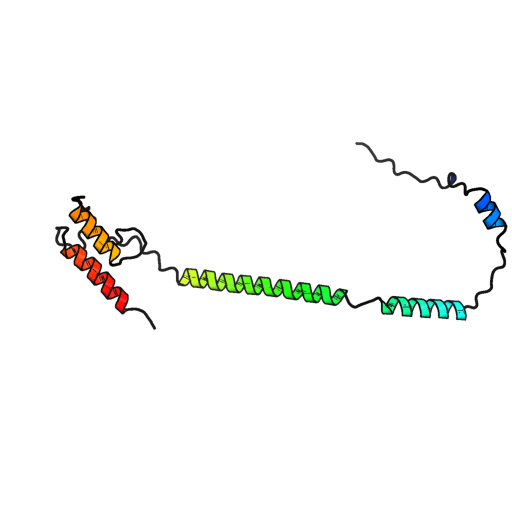 N N . GLY A 1 126 ? -11.062 2.772 32.531 1.00 71.44 126 GLY A N 1
ATOM 971 C CA . GLY A 1 126 ? -11.328 4.201 32.675 1.00 71.44 126 GLY A CA 1
ATOM 972 C C . GLY A 1 126 ? -12.830 4.488 32.530 1.00 71.44 126 GLY A C 1
ATOM 973 O O . GLY A 1 126 ? -13.502 3.769 31.800 1.00 71.44 126 GLY A O 1
ATOM 974 N N . PRO A 1 127 ? -13.369 5.564 33.131 1.00 71.31 127 PRO A N 1
ATOM 975 C CA . PRO A 1 127 ? -14.795 5.926 33.037 1.00 71.31 127 PRO A CA 1
ATOM 976 C C . PRO A 1 127 ? -15.276 6.171 31.594 1.00 71.31 127 PRO A C 1
ATOM 978 O O . PRO A 1 127 ? -16.468 6.205 31.310 1.00 71.31 127 PRO A O 1
ATOM 981 N N . LEU A 1 128 ? -14.336 6.308 30.657 1.00 75.81 128 LEU A N 1
ATOM 982 C CA . LEU A 1 128 ? -14.577 6.326 29.219 1.00 75.81 128 LEU A CA 1
ATOM 983 C C . LEU A 1 128 ? -14.956 4.943 28.644 1.00 75.81 128 LEU A C 1
ATOM 985 O O . LEU A 1 128 ? -15.213 4.846 27.455 1.00 75.81 128 LEU A O 1
ATOM 989 N N . LEU A 1 129 ? -15.005 3.871 29.431 1.00 80.06 129 LEU A N 1
ATOM 990 C CA . LEU A 1 129 ? -15.361 2.521 28.967 1.00 80.06 129 LEU A CA 1
ATOM 991 C C . LEU A 1 129 ? -16.763 2.075 29.383 1.00 80.06 129 LEU A C 1
ATOM 993 O O . LEU A 1 129 ? -17.151 0.950 29.095 1.00 80.06 129 LEU A O 1
ATOM 997 N N . ASP A 1 130 ? -17.531 2.978 29.990 1.00 86.19 130 ASP A N 1
ATOM 998 C CA . ASP A 1 130 ? -18.982 2.855 30.085 1.00 86.19 130 ASP A CA 1
ATOM 999 C C . ASP A 1 130 ? -19.578 3.110 28.689 1.00 86.19 130 ASP A C 1
ATOM 1001 O O . ASP A 1 130 ? -19.562 4.243 28.187 1.00 86.19 130 ASP A O 1
ATOM 1005 N N . ILE A 1 131 ? -19.983 2.035 28.013 1.00 87.38 131 ILE A N 1
ATOM 1006 C CA . ILE A 1 131 ? -20.485 2.044 26.634 1.00 87.38 131 ILE A CA 1
ATOM 1007 C C . ILE A 1 131 ? -22.005 2.207 26.622 1.00 87.38 131 ILE A C 1
ATOM 1009 O O . ILE A 1 131 ? -22.561 2.743 25.654 1.00 87.38 131 ILE A O 1
ATOM 1013 N N . ASN A 1 132 ? -22.682 1.740 27.673 1.00 87.75 132 ASN A N 1
ATOM 1014 C CA . ASN A 1 132 ? -24.134 1.807 27.801 1.00 87.75 132 ASN A CA 1
ATOM 1015 C C . ASN A 1 132 ? -24.628 3.101 28.500 1.00 87.75 132 ASN A C 1
ATOM 1017 O O . ASN A 1 132 ? -25.795 3.460 28.338 1.00 87.75 132 ASN A O 1
ATOM 1021 N N . GLY A 1 133 ? -23.740 3.836 29.178 1.00 87.69 133 GLY A N 1
ATOM 1022 C CA . GLY A 1 133 ? -23.993 5.118 29.836 1.00 87.69 133 GLY A CA 1
ATOM 1023 C C . GLY A 1 133 ? -24.646 5.021 31.218 1.00 87.69 133 GLY A C 1
ATOM 1024 O O . GLY A 1 133 ? -25.275 5.993 31.643 1.00 87.69 133 GLY A O 1
ATOM 1025 N N . ASP A 1 134 ? -24.575 3.873 31.892 1.00 86.12 134 ASP A N 1
ATOM 1026 C CA . ASP A 1 134 ? -25.236 3.638 33.181 1.00 86.12 134 ASP A CA 1
ATOM 1027 C C . ASP A 1 134 ? -24.368 3.965 34.411 1.00 86.12 134 ASP A C 1
ATOM 1029 O O . ASP A 1 134 ? -24.843 3.893 35.549 1.00 86.12 134 ASP A O 1
ATOM 1033 N N . GLY A 1 135 ? -23.120 4.382 34.185 1.00 85.81 135 GLY A N 1
ATOM 1034 C CA . GLY A 1 135 ? -22.160 4.755 35.216 1.00 85.81 135 GLY A CA 1
ATOM 1035 C C . GLY A 1 135 ? -21.411 3.582 35.854 1.00 85.81 135 GLY A C 1
ATOM 1036 O O . GLY A 1 135 ? -20.606 3.820 36.758 1.00 85.81 135 GLY A O 1
ATOM 1037 N N . VAL A 1 136 ? -21.638 2.340 35.414 1.00 87.00 136 VAL A N 1
ATOM 1038 C CA . VAL A 1 136 ? -20.992 1.128 35.934 1.00 87.00 136 VAL A CA 1
ATOM 1039 C C . VAL A 1 136 ? -20.423 0.307 34.783 1.00 87.00 136 VAL A C 1
ATOM 1041 O O . VAL A 1 136 ? -21.154 -0.165 33.929 1.00 87.00 136 VAL A O 1
ATOM 1044 N N . ILE A 1 137 ? -19.112 0.060 34.810 1.00 88.19 137 ILE A N 1
ATOM 1045 C CA . ILE A 1 137 ? -18.460 -0.738 33.768 1.00 88.19 137 ILE A CA 1
ATOM 1046 C C . ILE A 1 137 ? -18.588 -2.221 34.118 1.00 88.19 137 ILE A C 1
ATOM 1048 O O . ILE A 1 137 ? -17.933 -2.691 35.054 1.00 88.19 137 ILE A O 1
ATOM 1052 N N . ASP A 1 138 ? -19.423 -2.954 33.384 1.00 89.00 138 ASP A N 1
ATOM 1053 C CA . ASP A 1 138 ? -19.678 -4.375 33.626 1.00 89.00 138 ASP A CA 1
ATOM 1054 C C . ASP A 1 138 ? -19.938 -5.199 32.347 1.00 89.00 138 ASP A C 1
ATOM 1056 O O . ASP A 1 138 ? -19.626 -4.808 31.221 1.00 89.00 138 ASP A O 1
ATOM 1060 N N . GLU A 1 139 ? -20.463 -6.414 32.516 1.00 90.50 139 GLU A N 1
ATOM 1061 C CA . GLU A 1 139 ? -20.750 -7.342 31.419 1.00 90.50 139 GLU A CA 1
ATOM 1062 C C . GLU A 1 139 ? -21.758 -6.791 30.392 1.00 90.50 139 GLU A C 1
ATOM 1064 O O . GLU A 1 139 ? -21.764 -7.221 29.234 1.00 90.50 139 GLU A O 1
ATOM 1069 N N . ARG A 1 140 ? -22.586 -5.812 30.772 1.00 90.06 140 ARG A N 1
ATOM 1070 C CA . ARG A 1 140 ? -23.549 -5.152 29.881 1.00 90.06 140 ARG A CA 1
ATOM 1071 C C . ARG A 1 140 ? -22.842 -4.288 28.841 1.00 90.06 140 ARG A C 1
ATOM 1073 O O . ARG A 1 140 ? -23.315 -4.206 27.703 1.00 90.06 140 ARG A O 1
ATOM 1080 N N . ASP A 1 141 ? -21.696 -3.700 29.172 1.00 89.38 141 ASP A N 1
ATOM 1081 C CA . ASP A 1 141 ? -20.867 -2.971 28.205 1.00 89.38 141 ASP A CA 1
ATOM 1082 C C . ASP A 1 141 ? -20.263 -3.919 27.172 1.00 89.38 141 ASP A C 1
ATOM 1084 O O . ASP A 1 141 ? -20.334 -3.665 25.967 1.00 89.38 141 ASP A O 1
ATOM 1088 N N . ILE A 1 142 ? -19.769 -5.074 27.630 1.00 90.81 142 ILE A N 1
ATOM 1089 C CA . ILE A 1 142 ? -19.236 -6.137 26.766 1.00 90.81 142 ILE A CA 1
ATOM 1090 C C . ILE A 1 142 ? -20.311 -6.596 25.774 1.00 90.81 142 ILE A C 1
ATOM 1092 O O . ILE A 1 142 ? -20.070 -6.667 24.565 1.00 90.81 142 ILE A O 1
ATOM 1096 N N . ALA A 1 143 ? -21.517 -6.878 26.274 1.00 90.50 143 ALA A N 1
ATOM 1097 C CA . ALA A 1 143 ? -22.645 -7.293 25.447 1.00 90.50 143 ALA A CA 1
ATOM 1098 C C . ALA A 1 143 ? -23.040 -6.210 24.431 1.00 90.50 143 ALA A C 1
ATOM 1100 O O . ALA A 1 143 ? -23.403 -6.529 23.296 1.00 90.50 143 ALA A O 1
ATOM 1101 N N . THR A 1 144 ? -22.923 -4.934 24.804 1.00 89.69 144 THR A N 1
ATOM 1102 C CA . THR A 1 144 ? -23.204 -3.802 23.913 1.00 89.69 144 THR A CA 1
ATOM 1103 C C . THR A 1 144 ? -22.210 -3.742 22.751 1.00 89.69 144 THR A C 1
ATOM 1105 O O . THR A 1 144 ? -22.635 -3.600 21.601 1.00 89.69 144 THR A O 1
ATOM 1108 N N . ILE A 1 145 ? -20.909 -3.914 23.012 1.00 88.50 145 ILE A N 1
ATOM 1109 C CA . ILE A 1 145 ? -19.876 -3.989 21.962 1.00 88.50 145 ILE A CA 1
ATOM 1110 C C . ILE A 1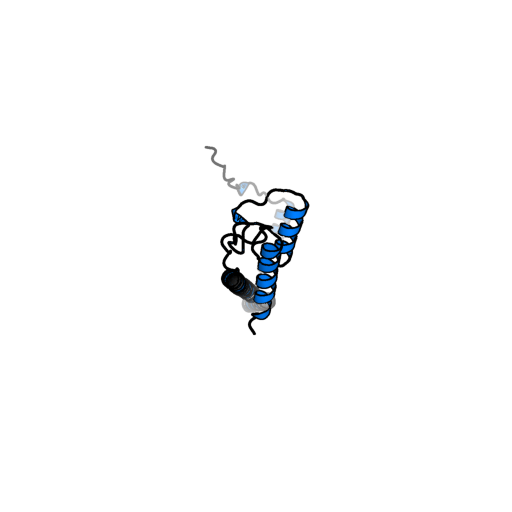 145 ? -20.134 -5.199 21.051 1.00 88.50 145 ILE A C 1
ATOM 1112 O O . ILE A 1 145 ? -20.196 -5.056 19.827 1.00 88.50 145 ILE A O 1
ATOM 1116 N N . ALA A 1 146 ? -20.392 -6.375 21.630 1.00 89.31 146 ALA A N 1
ATOM 1117 C CA . ALA A 1 146 ? -20.663 -7.596 20.870 1.00 89.31 146 ALA A CA 1
ATOM 1118 C C . ALA A 1 146 ? -21.915 -7.475 19.978 1.00 89.31 146 ALA A C 1
ATOM 1120 O O . ALA A 1 146 ? -21.895 -7.858 18.806 1.00 89.31 146 ALA A O 1
ATOM 1121 N N . ALA A 1 147 ? -23.002 -6.893 20.491 1.00 87.06 147 ALA A N 1
ATOM 1122 C CA . ALA A 1 147 ? -24.226 -6.673 19.724 1.00 87.06 147 ALA A CA 1
ATOM 1123 C C . ALA A 1 147 ? -24.004 -5.707 18.549 1.00 87.06 147 ALA A C 1
ATOM 1125 O O . ALA A 1 147 ? -24.533 -5.926 17.453 1.00 87.06 147 ALA A O 1
ATOM 1126 N N . ARG A 1 148 ? -23.197 -4.655 18.748 1.00 83.81 148 ARG A N 1
ATOM 1127 C CA . ARG A 1 148 ? -22.798 -3.736 17.671 1.00 83.81 148 ARG A CA 1
ATOM 1128 C C . ARG A 1 148 ? -21.966 -4.457 16.608 1.00 83.81 148 ARG A C 1
ATOM 1130 O O . ARG A 1 148 ? -22.272 -4.306 15.426 1.00 83.81 148 ARG A O 1
ATOM 1137 N N . ALA A 1 149 ? -21.010 -5.295 17.010 1.00 83.12 149 ALA A N 1
ATOM 1138 C CA . ALA A 1 149 ? -20.188 -6.085 16.090 1.00 83.12 149 ALA A CA 1
ATOM 1139 C C . ALA A 1 149 ? -21.039 -7.004 15.190 1.00 83.12 149 ALA A C 1
ATOM 1141 O O . ALA A 1 149 ? -20.869 -7.031 13.969 1.00 83.12 149 ALA A O 1
ATOM 1142 N N . VAL A 1 150 ? -22.031 -7.695 15.764 1.00 79.38 150 VAL A N 1
ATOM 1143 C CA . VAL A 1 150 ? -22.942 -8.570 15.001 1.00 79.38 150 VAL A CA 1
ATOM 1144 C C . VAL A 1 150 ? -23.869 -7.766 14.080 1.00 79.38 150 VAL A C 1
ATOM 1146 O O . VAL A 1 150 ? -24.151 -8.186 12.955 1.00 79.38 150 VAL A O 1
ATOM 1149 N N . LYS A 1 151 ? -24.330 -6.585 14.512 1.00 72.19 151 LYS A N 1
ATOM 1150 C CA . LYS A 1 151 ? -25.179 -5.712 13.685 1.00 72.19 151 LYS A CA 1
ATOM 1151 C C . LYS A 1 151 ? -24.436 -5.186 12.453 1.00 72.19 151 LYS A C 1
ATOM 1153 O O . LYS A 1 151 ? -25.050 -5.071 11.394 1.00 72.19 151 LYS A O 1
ATOM 1158 N N . LEU A 1 152 ? -23.134 -4.912 12.568 1.00 62.00 152 LEU A N 1
ATOM 1159 C CA . LEU A 1 152 ? -22.298 -4.462 11.451 1.00 62.00 152 LEU A CA 1
ATOM 1160 C C . LEU A 1 152 ? -22.090 -5.557 10.391 1.00 62.00 152 LEU A C 1
ATOM 1162 O O . LEU A 1 152 ? -22.099 -5.254 9.200 1.00 62.00 152 LEU A O 1
ATOM 1166 N N . GLN A 1 153 ? -21.997 -6.833 10.784 1.00 57.69 153 GLN A N 1
ATOM 1167 C CA . GLN A 1 153 ? -21.839 -7.942 9.829 1.00 57.69 153 GLN A CA 1
ATOM 1168 C C . GLN A 1 153 ? -23.052 -8.141 8.905 1.00 57.69 153 GLN A C 1
ATOM 1170 O O . GLN A 1 153 ? -22.899 -8.611 7.779 1.00 57.69 153 GLN A O 1
ATOM 1175 N N . LYS A 1 154 ? -24.263 -7.762 9.338 1.00 55.47 154 LYS A N 1
ATOM 1176 C CA . LYS A 1 154 ? -25.500 -7.990 8.568 1.00 55.47 154 LYS A CA 1
ATOM 1177 C C . LYS A 1 154 ? -25.751 -6.952 7.459 1.00 55.47 154 LYS A C 1
ATOM 1179 O O . LYS A 1 154 ? -26.746 -7.058 6.750 1.00 55.47 154 LYS A O 1
ATOM 1184 N N . GLY A 1 155 ? -24.861 -5.967 7.305 1.00 50.84 155 GLY A N 1
ATOM 1185 C CA . GLY A 1 155 ? -24.932 -4.898 6.301 1.00 50.84 155 GLY A CA 1
ATOM 1186 C C . GLY A 1 155 ? -23.914 -5.012 5.160 1.00 50.84 155 GLY A C 1
ATOM 1187 O O . GLY A 1 155 ? -23.598 -3.999 4.544 1.00 50.84 155 GLY A O 1
ATOM 1188 N N . GLY A 1 156 ? -23.362 -6.202 4.891 1.00 44.16 156 GLY A N 1
ATOM 1189 C CA . GLY A 1 156 ? -22.454 -6.431 3.763 1.00 44.16 156 GLY A CA 1
ATOM 1190 C C . GLY A 1 156 ? -23.155 -6.200 2.421 1.00 44.16 156 GLY A C 1
ATOM 1191 O O . GLY A 1 156 ? -23.922 -7.045 1.968 1.00 44.16 156 GLY A O 1
ATOM 1192 N N . HIS A 1 157 ? -22.912 -5.032 1.827 1.00 40.06 157 HIS A N 1
ATOM 1193 C CA . HIS A 1 157 ? -23.422 -4.602 0.529 1.00 40.06 157 HIS A CA 1
ATOM 1194 C C . HIS A 1 157 ? -23.101 -5.614 -0.586 1.00 40.06 157 HIS A C 1
ATOM 1196 O O . HIS A 1 157 ? -21.956 -6.048 -0.722 1.00 40.06 157 HIS A O 1
ATOM 1202 N N . SER A 1 158 ? -24.139 -5.977 -1.350 1.00 38.53 158 SER A N 1
ATOM 1203 C CA . SER A 1 158 ? -24.048 -6.584 -2.689 1.00 38.53 158 SER A CA 1
ATOM 1204 C C . SER A 1 158 ? -23.584 -5.571 -3.729 1.00 38.53 158 SER A C 1
ATOM 1206 O O . SER A 1 158 ? -23.821 -4.361 -3.504 1.00 38.53 158 SER A O 1
#

Secondary structure (DSSP, 8-state):
-PPP------GGG----HHHHHHHHTS--------HHHHHHHHHHHHHHHHTT---HHHHHHHHHHHHHHHHHHHHHHHHHHHHHHHHTS----S--TT-SS-SS--SHHHHHHHHHHHHTT----GGG-SSSSS--SHHHHHHHHHHHHHHHTT---

Sequence (158 aa):
MMAESNGYFDDQTLQAPPGLVAALKALPTDRVFIPPTLDEAVLRAAQRHLTKRASPAFNWFRLRLWLAATALVVSLLLAAEVVTNSLRHRPRAPAFAREDLNHDGRVDILDAFALARQLKSGAAPGPLLDINGDGVIDERDIATIAARAVKLQKGGHS

Radius of gyration: 45.42 Å; chains: 1; bounding box: 90×37×108 Å

Foldseek 3Di:
DDDDDPDPPPPVPPDDDVVVVVVVVPDPPPPPDDPVVNVVVVVVVVVVVVVVVPDVVVVVVVVVVVVVVVVVVVVVVVVVVVVVVVVVPPPPQPPCDLQNCVPPSDQALVSLVSLVVCVVVVPDDPQSQPCVPPSDRDNVSSVVSHVVRVVVVVPPDD